Protein AF-A0A938I947-F1 (afdb_monomer_lite)

Foldseek 3Di:
DVVLCVVQPFFDDKADDPPDRDIDTDGDCVRDDVVVVQVSVVVVVDHDDDDD

pLDDT: mean 75.72, std 9.06, range [52.16, 87.81]

Sequence (52 aa):
MRGALEPLAGIKQIQIKAGVKEFSVVYDAAKIQPAAIAKAVEGSGEGVDLQP

Secondary structure (DSSP, 8-state):
-HHHHTT-TTEEEEEEETTTTEEEEEE-TTT--HHHHHHHHHTTT-------

Structure (mmCIF, N/CA/C/O backbone):
data_AF-A0A938I947-F1
#
_entry.id   AF-A0A938I947-F1
#
loop_
_atom_site.group_PDB
_atom_site.id
_atom_site.type_symbol
_atom_site.label_atom_id
_atom_site.label_alt_id
_atom_site.label_comp_id
_atom_site.label_asym_id
_atom_site.label_entity_id
_atom_site.label_seq_id
_atom_site.pdbx_PDB_ins_code
_atom_site.Cartn_x
_atom_site.Cartn_y
_atom_site.Cartn_z
_atom_site.occupancy
_atom_site.B_iso_or_equiv
_atom_site.auth_seq_id
_atom_site.auth_comp_id
_atom_site.auth_asym_id
_atom_site.auth_atom_id
_atom_site.pdbx_PDB_model_num
ATOM 1 N N . MET A 1 1 ? 2.561 -4.918 -8.240 1.00 60.06 1 MET A N 1
ATOM 2 C CA . MET A 1 1 ? 1.746 -3.682 -8.058 1.00 60.06 1 MET A CA 1
ATOM 3 C C . MET A 1 1 ? 0.248 -3.890 -7.789 1.00 60.06 1 MET A C 1
ATOM 5 O O . MET A 1 1 ? -0.126 -3.991 -6.630 1.00 60.06 1 MET A O 1
ATOM 9 N N . ARG A 1 2 ? -0.645 -3.898 -8.799 1.00 59.03 2 ARG A N 1
ATOM 10 C CA . ARG A 1 2 ? -2.097 -3.667 -8.579 1.00 59.03 2 ARG A CA 1
ATOM 11 C C . ARG A 1 2 ? -2.794 -4.761 -7.751 1.00 59.03 2 ARG A C 1
ATOM 13 O O . ARG A 1 2 ? -3.490 -4.433 -6.796 1.00 59.03 2 ARG 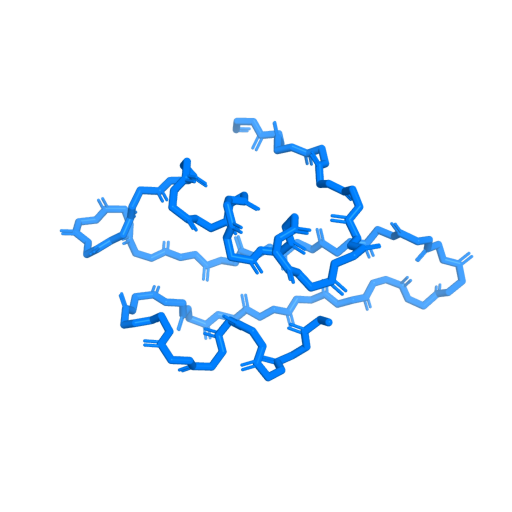A O 1
ATOM 20 N N . GLY A 1 3 ? -2.486 -6.029 -8.027 1.00 64.94 3 GLY A N 1
ATOM 21 C CA . GLY A 1 3 ? -3.064 -7.174 -7.308 1.00 64.94 3 GLY A CA 1
ATOM 22 C C . GLY A 1 3 ? -2.650 -7.298 -5.836 1.00 64.94 3 GLY A C 1
ATOM 23 O O . GLY A 1 3 ? -3.324 -7.971 -5.069 1.00 64.94 3 GLY A O 1
ATOM 24 N N . ALA A 1 4 ? -1.574 -6.627 -5.416 1.00 69.38 4 ALA A N 1
ATOM 25 C CA . ALA A 1 4 ? -1.115 -6.631 -4.024 1.00 69.38 4 ALA A CA 1
ATOM 26 C C . ALA A 1 4 ? -1.870 -5.634 -3.141 1.00 69.38 4 ALA A C 1
ATOM 28 O O . ALA A 1 4 ? -1.987 -5.815 -1.932 1.00 69.38 4 ALA A O 1
ATOM 29 N N . LEU A 1 5 ? -2.381 -4.573 -3.768 1.00 72.31 5 LEU A N 1
ATOM 30 C CA . LEU A 1 5 ? -3.112 -3.492 -3.116 1.00 72.31 5 LEU A CA 1
ATOM 31 C C . LEU A 1 5 ? -4.634 -3.673 -3.228 1.00 72.31 5 LEU A C 1
ATOM 33 O O . LEU A 1 5 ? -5.365 -3.116 -2.418 1.00 72.31 5 LEU A O 1
ATOM 37 N N . GLU A 1 6 ? -5.117 -4.477 -4.182 1.00 71.12 6 GLU A N 1
ATOM 38 C CA . GLU A 1 6 ? -6.528 -4.879 -4.302 1.00 71.12 6 GLU A CA 1
ATOM 39 C C . GLU A 1 6 ? -7.148 -5.500 -3.034 1.00 71.12 6 GLU A C 1
ATOM 41 O O . GLU A 1 6 ? -8.276 -5.129 -2.707 1.00 71.12 6 GLU A O 1
ATOM 46 N N . PRO A 1 7 ? -6.473 -6.394 -2.279 1.00 73.00 7 PRO A N 1
ATOM 47 C CA . PRO A 1 7 ? -7.055 -6.969 -1.064 1.00 73.00 7 PRO A CA 1
ATOM 48 C C . PRO A 1 7 ? -7.044 -6.007 0.134 1.00 73.00 7 PRO A C 1
ATOM 50 O O . PRO A 1 7 ? -7.651 -6.298 1.166 1.00 73.00 7 PRO A O 1
ATOM 53 N N . LEU A 1 8 ? -6.356 -4.866 0.036 1.00 76.38 8 LEU A N 1
ATOM 54 C CA . LEU A 1 8 ? -6.243 -3.915 1.132 1.00 76.38 8 LEU A CA 1
ATOM 55 C C . LEU A 1 8 ? -7.491 -3.030 1.209 1.00 76.38 8 LEU A C 1
ATOM 57 O O . LEU A 1 8 ? -7.620 -2.008 0.529 1.00 76.38 8 LEU A O 1
ATOM 61 N N . ALA A 1 9 ? -8.406 -3.407 2.101 1.00 74.62 9 ALA A N 1
ATOM 62 C CA . ALA A 1 9 ? -9.557 -2.586 2.445 1.00 74.62 9 ALA A CA 1
ATOM 63 C C . ALA A 1 9 ? -9.091 -1.204 2.940 1.00 74.62 9 ALA A C 1
ATOM 65 O O . ALA A 1 9 ? -8.427 -1.085 3.966 1.00 74.62 9 ALA A O 1
ATOM 66 N N . GLY A 1 10 ? -9.441 -0.150 2.200 1.00 82.69 10 GLY A N 1
ATOM 67 C CA . GLY A 1 10 ? -9.028 1.223 2.503 1.00 82.69 10 GLY A CA 1
ATOM 68 C C . GLY A 1 10 ? -8.208 1.886 1.401 1.00 82.69 10 GLY A C 1
ATOM 69 O O . GLY A 1 10 ? -8.115 3.110 1.403 1.00 82.69 10 GLY A O 1
ATOM 70 N N . ILE A 1 11 ? -7.688 1.142 0.422 1.00 83.88 11 ILE A N 1
ATOM 71 C CA . ILE A 1 11 ? -7.118 1.749 -0.786 1.00 83.88 11 ILE A CA 1
ATOM 72 C C . ILE A 1 11 ? -8.249 2.327 -1.640 1.00 83.88 11 ILE A C 1
ATOM 74 O O . ILE A 1 11 ? -9.167 1.616 -2.040 1.00 83.88 11 ILE A O 1
ATOM 78 N N . LYS A 1 12 ? -8.194 3.634 -1.910 1.00 84.94 12 LYS A N 1
ATOM 79 C CA . LYS A 1 12 ? -9.188 4.337 -2.733 1.00 84.94 12 LYS A CA 1
ATOM 80 C C . LYS A 1 12 ? -8.739 4.451 -4.180 1.00 84.94 12 LYS A C 1
ATOM 82 O O . LYS A 1 12 ? -9.548 4.299 -5.089 1.00 84.94 12 LYS A O 1
ATOM 87 N N . GLN A 1 13 ? -7.459 4.742 -4.395 1.00 81.38 13 GLN A N 1
ATOM 88 C CA . GLN A 1 13 ? -6.925 4.963 -5.732 1.00 81.38 13 GLN A CA 1
ATOM 89 C C . GLN A 1 13 ? -5.427 4.678 -5.780 1.00 81.38 13 GLN A C 1
ATOM 91 O O . GLN A 1 13 ? -4.700 4.967 -4.834 1.00 81.38 13 GLN A O 1
ATOM 96 N N . ILE A 1 14 ? -4.966 4.152 -6.913 1.00 80.31 14 ILE A N 1
ATOM 97 C CA . ILE A 1 14 ? -3.548 3.955 -7.211 1.00 80.31 14 ILE A CA 1
ATOM 98 C C . ILE A 1 14 ? -3.266 4.704 -8.509 1.00 80.31 14 ILE A C 1
ATOM 100 O O . ILE A 1 14 ? -3.932 4.469 -9.518 1.00 80.31 14 ILE A O 1
ATOM 104 N N . GLN A 1 15 ? -2.304 5.618 -8.479 1.00 78.69 15 GLN A N 1
ATOM 105 C CA . GLN A 1 15 ? -1.835 6.348 -9.649 1.00 78.69 15 GLN A CA 1
ATOM 106 C C . GLN A 1 15 ? -0.427 5.876 -9.982 1.00 78.69 15 GLN A C 1
ATOM 108 O O . GLN A 1 15 ? 0.458 5.934 -9.137 1.00 78.69 15 GLN A O 1
ATOM 113 N N . ILE A 1 16 ? -0.220 5.403 -11.206 1.00 77.31 16 ILE A N 1
ATOM 114 C CA . ILE A 1 16 ? 1.088 4.951 -11.683 1.00 77.31 16 ILE A CA 1
ATOM 115 C C . ILE A 1 16 ? 1.585 5.995 -12.671 1.00 77.31 16 ILE A C 1
ATOM 117 O O . ILE A 1 16 ? 0.896 6.297 -13.649 1.00 77.31 16 ILE A O 1
ATOM 121 N N . LYS A 1 17 ? 2.767 6.558 -12.422 1.00 77.44 17 LYS A N 1
ATOM 122 C CA . LYS A 1 17 ? 3.336 7.569 -13.307 1.00 77.44 17 LYS A CA 1
ATOM 123 C C . LYS A 1 17 ? 4.096 6.866 -14.429 1.00 77.44 17 LYS A C 1
ATOM 125 O O . LYS A 1 17 ? 5.166 6.311 -14.217 1.00 77.44 17 LYS A O 1
ATOM 130 N N . ALA A 1 18 ? 3.529 6.852 -15.633 1.00 71.62 18 ALA A N 1
ATOM 131 C CA . ALA A 1 18 ? 4.169 6.209 -16.778 1.00 71.62 18 ALA A CA 1
ATOM 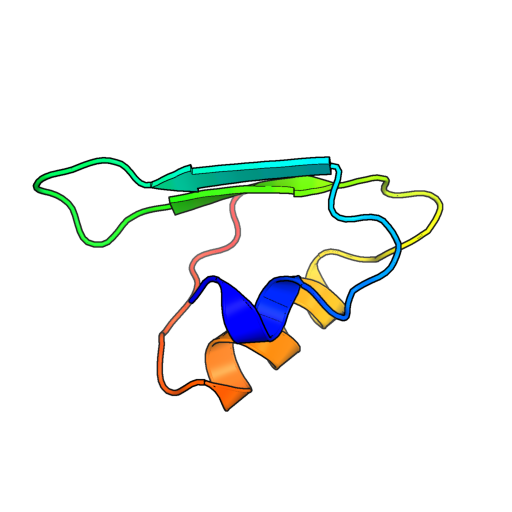132 C C . ALA A 1 18 ? 5.550 6.833 -17.064 1.00 71.62 18 ALA A C 1
ATOM 134 O O . ALA A 1 18 ? 5.696 8.054 -17.073 1.00 71.62 18 ALA A O 1
ATOM 135 N N . GLY A 1 19 ? 6.557 5.987 -17.295 1.00 74.88 19 GLY A N 1
ATOM 136 C CA . GLY A 1 19 ? 7.938 6.407 -17.564 1.00 74.88 19 GLY A CA 1
ATOM 137 C C . GLY A 1 19 ? 8.827 6.560 -16.325 1.00 74.88 19 GLY A C 1
ATOM 138 O O . GLY A 1 19 ? 10.038 6.679 -16.477 1.00 74.88 19 GLY A O 1
ATOM 139 N N . VAL A 1 20 ? 8.264 6.485 -15.114 1.00 67.94 20 VAL A N 1
ATOM 140 C CA . VAL A 1 20 ? 9.017 6.472 -13.854 1.00 67.94 20 VAL A CA 1
ATOM 141 C C . VAL A 1 20 ? 8.559 5.266 -13.034 1.00 67.94 20 VAL A C 1
ATOM 143 O O . VAL A 1 20 ? 7.379 4.929 -13.034 1.00 67.94 20 VAL A O 1
ATOM 146 N N . LYS A 1 21 ? 9.469 4.578 -12.336 1.00 71.00 21 L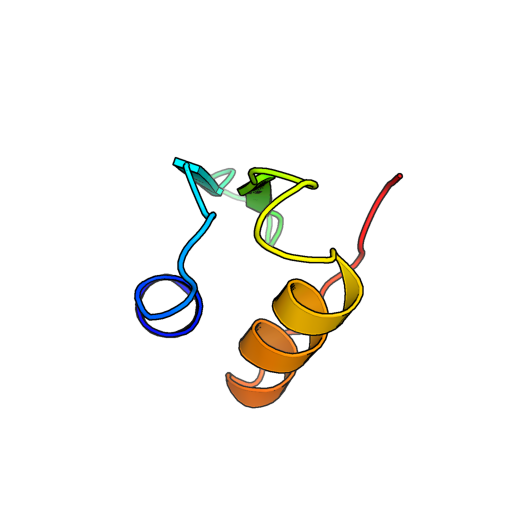YS A N 1
ATOM 147 C CA . LYS A 1 21 ? 9.110 3.493 -11.398 1.00 71.00 21 LYS A CA 1
ATOM 148 C C . LYS A 1 21 ? 8.518 4.060 -10.094 1.00 71.00 21 LYS A C 1
ATOM 150 O O . LYS A 1 21 ? 8.891 3.646 -9.007 1.00 71.00 21 LYS A O 1
ATOM 155 N N . GLU A 1 22 ? 7.609 5.020 -10.210 1.00 75.75 22 GLU A N 1
ATOM 156 C CA . GLU A 1 22 ? 6.944 5.679 -9.091 1.00 75.75 22 GLU A CA 1
ATOM 157 C C . GLU A 1 22 ? 5.429 5.536 -9.220 1.00 75.75 22 GLU A C 1
ATOM 159 O O . GLU A 1 22 ? 4.841 5.635 -10.305 1.00 75.75 22 GLU A O 1
ATOM 164 N N . PHE A 1 23 ? 4.784 5.314 -8.081 1.00 76.12 23 PHE A N 1
ATOM 165 C CA . PHE A 1 23 ? 3.339 5.263 -7.969 1.00 76.12 23 PHE A CA 1
ATOM 166 C C . PHE A 1 23 ? 2.906 5.928 -6.663 1.00 76.12 23 PHE A C 1
ATOM 168 O O . PHE A 1 23 ? 3.634 5.933 -5.675 1.00 76.12 23 PHE A O 1
ATOM 175 N N . SER A 1 24 ? 1.700 6.478 -6.661 1.00 80.50 24 SER A N 1
ATOM 176 C CA . SER A 1 24 ? 1.087 7.094 -5.489 1.00 80.50 24 SER A CA 1
ATOM 177 C C . SER A 1 24 ? -0.176 6.334 -5.125 1.00 80.50 24 SER A C 1
ATOM 179 O O . SER A 1 24 ? -0.968 5.958 -5.996 1.00 80.50 24 SER A O 1
ATOM 181 N N . VAL A 1 25 ? -0.378 6.115 -3.830 1.00 81.81 25 VAL A N 1
ATOM 182 C CA . VAL A 1 25 ? -1.543 5.404 -3.307 1.00 81.81 25 VAL A CA 1
ATOM 183 C C . VAL A 1 25 ? -2.342 6.353 -2.431 1.00 81.81 25 VAL A C 1
ATOM 185 O O . VAL A 1 25 ? -1.842 6.866 -1.436 1.00 81.81 25 VAL A O 1
ATOM 188 N N . VAL A 1 26 ? -3.602 6.566 -2.793 1.00 85.06 26 VAL A N 1
ATOM 189 C CA . VAL A 1 26 ? -4.571 7.272 -1.958 1.00 85.06 26 VAL A CA 1
ATOM 190 C C . VAL A 1 26 ? -5.295 6.232 -1.123 1.00 85.06 26 VAL A C 1
ATOM 192 O O . VAL A 1 26 ? -5.942 5.330 -1.666 1.00 85.06 26 VAL A O 1
ATOM 195 N N . TYR A 1 27 ? -5.207 6.365 0.194 1.00 86.38 27 TYR A N 1
ATOM 196 C CA . TYR A 1 27 ? -5.798 5.426 1.135 1.00 86.38 27 TYR A CA 1
ATOM 197 C C . TYR A 1 27 ? -6.580 6.138 2.239 1.00 86.38 27 TYR A C 1
ATOM 199 O O . TYR A 1 27 ? -6.423 7.330 2.493 1.00 86.38 27 TYR A O 1
ATOM 207 N N . ASP A 1 28 ? -7.476 5.390 2.869 1.00 87.69 28 ASP A N 1
ATOM 208 C CA . ASP A 1 28 ? -8.225 5.806 4.043 1.00 87.69 28 ASP A CA 1
ATOM 209 C C . ASP A 1 28 ? -7.414 5.498 5.306 1.00 87.69 28 ASP A C 1
ATOM 211 O O . ASP A 1 28 ? -7.344 4.344 5.735 1.00 87.69 28 ASP A O 1
ATOM 215 N N . ALA A 1 29 ? -6.812 6.527 5.905 1.00 85.19 29 ALA A N 1
ATOM 216 C CA . ALA A 1 29 ? -5.987 6.392 7.106 1.00 85.19 29 ALA A CA 1
ATOM 217 C C . ALA A 1 29 ? -6.753 5.844 8.328 1.00 85.19 29 ALA A C 1
ATOM 219 O O . ALA A 1 29 ? -6.130 5.358 9.269 1.00 85.19 29 ALA A O 1
ATOM 220 N N . ALA A 1 30 ? -8.093 5.878 8.319 1.00 87.81 30 ALA A N 1
ATOM 221 C CA . ALA A 1 30 ? -8.909 5.262 9.364 1.00 87.81 30 ALA A CA 1
ATOM 222 C C . ALA A 1 30 ? -9.063 3.740 9.187 1.00 87.81 30 ALA A C 1
ATOM 224 O O . ALA A 1 30 ? -9.436 3.047 10.132 1.00 87.81 30 ALA A O 1
ATOM 225 N N . LYS A 1 31 ? -8.801 3.213 7.983 1.00 86.25 31 LYS A N 1
ATOM 226 C CA . LYS A 1 31 ? -8.973 1.790 7.641 1.00 86.25 31 LYS A CA 1
ATOM 227 C C . LYS A 1 31 ? -7.655 1.062 7.442 1.00 86.25 31 LYS A C 1
ATOM 229 O O . LYS A 1 31 ? -7.575 -0.130 7.723 1.00 86.25 31 LYS A O 1
ATOM 234 N N . ILE A 1 32 ? -6.635 1.762 6.955 1.00 86.31 32 ILE A N 1
ATOM 235 C CA . ILE A 1 32 ? -5.334 1.176 6.675 1.00 86.31 32 ILE A CA 1
ATOM 236 C C . ILE A 1 32 ? -4.208 2.153 6.989 1.00 86.31 32 ILE A C 1
ATOM 238 O O . ILE A 1 32 ? -4.294 3.346 6.712 1.00 86.31 32 ILE A O 1
ATOM 242 N N . GLN A 1 33 ? -3.135 1.622 7.569 1.00 87.19 33 GLN A N 1
ATOM 243 C CA . GLN A 1 33 ? -1.933 2.389 7.856 1.00 87.19 33 GLN A CA 1
ATOM 244 C C . GLN A 1 33 ? -0.918 2.289 6.714 1.00 87.19 33 GLN A C 1
ATOM 246 O O . GLN A 1 33 ? -0.783 1.218 6.113 1.00 87.19 33 GLN A O 1
ATOM 251 N N . PRO A 1 34 ? -0.128 3.350 6.469 1.00 82.75 34 PRO A N 1
ATOM 252 C CA . PRO A 1 34 ? 0.887 3.356 5.417 1.00 82.75 34 PRO A CA 1
ATOM 253 C C . PRO A 1 34 ? 1.893 2.201 5.544 1.00 82.75 34 PRO A C 1
ATOM 255 O O . PRO A 1 34 ? 2.257 1.596 4.541 1.00 82.75 34 PRO A O 1
ATOM 258 N N . ALA A 1 35 ? 2.257 1.792 6.764 1.00 84.69 35 ALA A N 1
ATOM 259 C CA . ALA A 1 35 ? 3.152 0.652 6.987 1.00 84.69 35 ALA A CA 1
ATOM 260 C C . ALA A 1 35 ? 2.601 -0.686 6.447 1.00 84.69 35 ALA A C 1
ATOM 262 O O . ALA A 1 35 ? 3.364 -1.531 5.979 1.00 84.69 35 ALA A O 1
ATOM 263 N N . ALA A 1 36 ? 1.280 -0.891 6.487 1.00 84.62 36 ALA A N 1
ATOM 264 C CA . ALA A 1 36 ? 0.652 -2.088 5.926 1.00 84.62 36 ALA A CA 1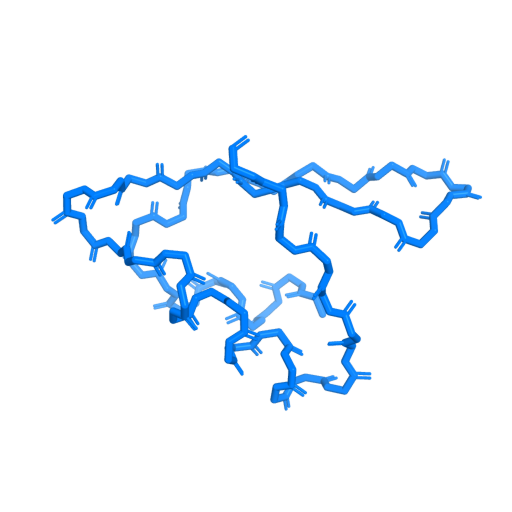
ATOM 265 C C . ALA A 1 36 ? 0.684 -2.073 4.389 1.00 84.62 36 ALA A C 1
ATOM 267 O O . ALA A 1 36 ? 0.858 -3.117 3.764 1.00 84.62 36 ALA A O 1
ATOM 268 N N . ILE A 1 37 ? 0.568 -0.881 3.795 1.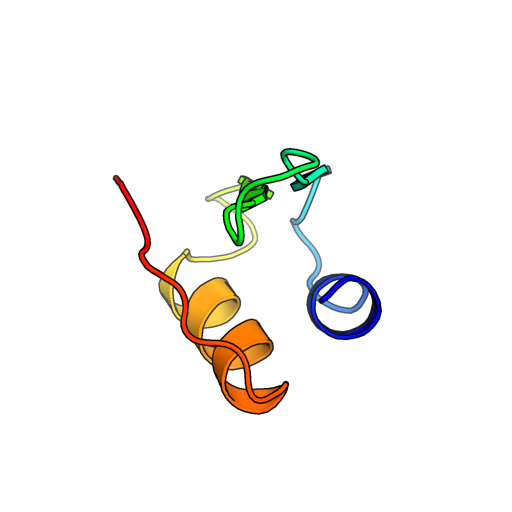00 82.81 37 ILE A N 1
ATOM 269 C CA . ILE A 1 37 ? 0.675 -0.667 2.349 1.00 82.81 37 ILE A CA 1
ATOM 270 C C . ILE A 1 37 ? 2.102 -0.969 1.883 1.00 82.81 37 ILE A C 1
ATOM 272 O O . ILE A 1 37 ? 2.264 -1.744 0.945 1.00 82.81 37 ILE A O 1
ATOM 276 N N . ALA A 1 38 ? 3.124 -0.439 2.568 1.00 82.19 38 ALA A N 1
ATOM 277 C CA . ALA A 1 38 ? 4.525 -0.760 2.272 1.00 82.19 38 ALA A CA 1
ATOM 278 C C . ALA A 1 38 ? 4.773 -2.270 2.301 1.00 82.19 38 ALA A C 1
ATOM 280 O O . ALA A 1 38 ? 5.199 -2.825 1.293 1.00 82.19 38 ALA A O 1
ATOM 281 N N . LYS A 1 39 ? 4.385 -2.956 3.385 1.00 82.75 39 LYS A N 1
ATOM 282 C CA . LYS A 1 39 ? 4.567 -4.412 3.497 1.00 82.75 39 LYS A CA 1
ATOM 283 C C . LYS A 1 39 ? 3.922 -5.200 2.359 1.00 82.75 39 LYS A C 1
ATOM 285 O O . LYS A 1 39 ? 4.500 -6.179 1.892 1.00 82.75 39 LYS A O 1
ATOM 290 N N . ALA A 1 40 ? 2.723 -4.811 1.927 1.00 81.75 40 ALA A N 1
ATOM 291 C CA . ALA A 1 40 ? 2.029 -5.495 0.838 1.00 81.75 40 ALA A CA 1
ATOM 292 C C . ALA A 1 40 ? 2.764 -5.345 -0.503 1.00 81.75 40 ALA A C 1
ATOM 294 O O . ALA A 1 40 ? 2.830 -6.289 -1.294 1.00 81.75 40 ALA A O 1
ATOM 295 N N . VAL A 1 41 ? 3.347 -4.172 -0.754 1.00 79.56 41 VAL A N 1
ATOM 296 C CA . VAL A 1 41 ? 4.103 -3.926 -1.985 1.00 79.56 41 VAL A CA 1
ATOM 297 C C . VAL A 1 41 ? 5.503 -4.540 -1.922 1.00 79.56 41 VAL A C 1
ATOM 299 O O . VAL A 1 41 ? 5.917 -5.175 -2.889 1.00 79.56 41 VAL A O 1
ATOM 302 N N . GLU A 1 42 ? 6.188 -4.469 -0.779 1.00 79.88 42 GLU A N 1
ATOM 303 C CA . GLU A 1 42 ? 7.468 -5.157 -0.561 1.00 79.88 42 GLU A CA 1
ATOM 304 C C . GLU A 1 42 ? 7.324 -6.671 -0.768 1.00 79.88 42 GLU A C 1
ATOM 306 O O . GLU A 1 42 ? 8.135 -7.293 -1.454 1.00 79.88 42 GLU A O 1
ATOM 311 N N . GLY A 1 43 ? 6.234 -7.264 -0.265 1.00 71.75 43 GLY A N 1
ATOM 312 C CA . GLY A 1 43 ? 5.894 -8.672 -0.490 1.00 71.75 43 GLY A CA 1
ATOM 313 C C . GLY A 1 43 ? 5.636 -9.035 -1.958 1.00 71.75 43 GLY A C 1
ATOM 314 O O . GLY A 1 43 ? 5.638 -10.212 -2.307 1.00 71.75 43 GLY A O 1
ATOM 315 N N . SER A 1 44 ? 5.457 -8.038 -2.828 1.00 71.19 44 SER A N 1
ATOM 316 C CA . SER A 1 44 ? 5.307 -8.211 -4.278 1.00 71.19 44 SER A CA 1
ATOM 317 C C . SER A 1 44 ? 6.622 -8.087 -5.048 1.00 71.19 44 SER A C 1
ATOM 319 O O . SER A 1 44 ? 6.615 -8.199 -6.273 1.00 71.19 44 SER A O 1
ATOM 321 N N . GLY A 1 45 ? 7.743 -7.863 -4.354 1.00 66.31 45 GLY A N 1
ATOM 322 C CA . GLY A 1 45 ? 9.067 -7.71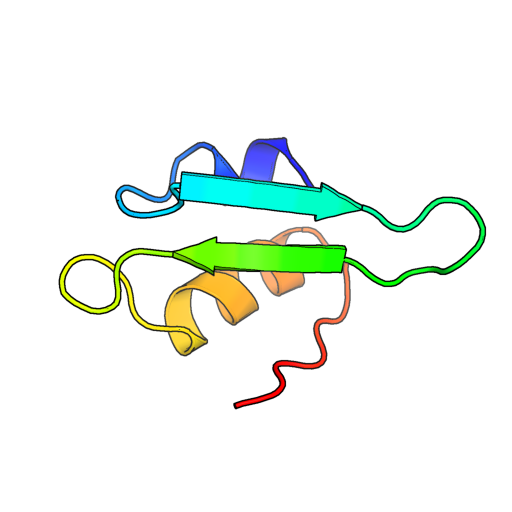8 -4.963 1.00 66.31 45 GLY A CA 1
ATOM 323 C C . GLY A 1 45 ? 9.376 -6.310 -5.482 1.00 66.31 45 GLY A C 1
ATOM 324 O O . GLY A 1 45 ? 10.305 -6.143 -6.271 1.00 66.31 45 GLY A O 1
ATOM 325 N N . GLU A 1 46 ? 8.622 -5.295 -5.056 1.00 66.69 46 GLU A N 1
ATOM 326 C CA . GLU A 1 46 ? 8.830 -3.893 -5.432 1.00 66.69 46 GLU A CA 1
ATOM 327 C C . GLU A 1 46 ? 9.185 -3.055 -4.198 1.00 66.69 46 GLU A C 1
ATOM 329 O O . GLU A 1 46 ? 8.527 -3.143 -3.164 1.00 66.69 46 GLU A O 1
ATOM 334 N N . GLY A 1 47 ? 10.231 -2.231 -4.303 1.00 62.19 47 GLY A N 1
ATOM 335 C CA . GLY A 1 47 ? 10.597 -1.280 -3.252 1.00 62.19 47 GLY A CA 1
ATOM 336 C C . GLY A 1 47 ? 9.654 -0.080 -3.256 1.00 62.19 47 GLY A C 1
ATOM 337 O O . GLY A 1 47 ? 9.364 0.468 -4.321 1.00 62.19 47 GLY A O 1
ATOM 338 N N . VAL A 1 48 ? 9.185 0.327 -2.076 1.00 66.19 48 VAL A N 1
ATOM 339 C CA . VAL A 1 48 ? 8.313 1.497 -1.909 1.00 66.19 48 VAL A CA 1
ATOM 340 C C . VAL A 1 48 ? 9.020 2.559 -1.099 1.00 66.19 48 VAL A C 1
ATOM 342 O O . VAL A 1 48 ? 9.456 2.295 0.017 1.00 66.19 48 VAL A O 1
ATOM 345 N N . ASP A 1 49 ? 9.058 3.770 -1.644 1.00 63.81 49 ASP A N 1
ATOM 346 C CA . ASP A 1 49 ? 9.400 4.974 -0.900 1.00 63.81 49 ASP A CA 1
ATOM 347 C C . ASP A 1 49 ? 8.087 5.658 -0.497 1.00 63.81 49 ASP A C 1
ATOM 349 O O . ASP A 1 49 ? 7.352 6.185 -1.336 1.00 63.81 49 ASP A O 1
ATOM 353 N N . LEU A 1 50 ? 7.713 5.532 0.779 1.00 60.34 50 LEU A N 1
ATOM 354 C CA . LEU A 1 50 ? 6.510 6.170 1.307 1.00 60.34 50 LEU A CA 1
ATOM 355 C C . LEU A 1 50 ? 6.838 7.612 1.686 1.00 60.34 50 LEU A C 1
ATOM 357 O O . LEU A 1 50 ? 7.547 7.846 2.664 1.00 60.34 50 LEU A O 1
ATOM 361 N N . GLN A 1 51 ? 6.276 8.570 0.953 1.00 56.97 51 GLN A N 1
ATOM 362 C CA . GLN A 1 51 ? 6.321 9.974 1.351 1.00 56.97 51 GLN A CA 1
ATOM 363 C C . GLN A 1 51 ? 5.120 10.319 2.255 1.00 56.97 51 GLN A C 1
ATOM 365 O O . GLN A 1 51 ? 4.010 9.853 1.972 1.00 56.97 51 GLN A O 1
ATOM 370 N N . PRO A 1 52 ? 5.345 11.060 3.358 1.00 52.16 52 PRO A N 1
ATOM 371 C CA . PRO A 1 52 ? 4.301 11.481 4.292 1.00 52.16 52 PRO A CA 1
ATOM 372 C C . PRO A 1 52 ? 3.315 12.492 3.694 1.00 52.16 52 PRO A C 1
ATOM 374 O O . PRO A 1 52 ? 3.710 13.259 2.787 1.00 52.16 52 PRO A O 1
#

Radius of gyration: 10.31 Å; chains: 1; bounding box: 20×20×27 Å